Protein AF-A0A2E4J531-F1 (afdb_monomer)

Sequence (100 aa):
MGSAAQVQGVVFNSIKTGIDIEVRKMRMQLRLNQFRSAKRVAPTAKIYETQIRDAMVVRRAVTLGMPVVLLSQDSADSTQENVLTDYRRLASELIRQGAD

Radius of gyration: 16.13 Å; Cα contacts (8 Å, |Δi|>4): 86; chains: 1; bounding box: 40×34×37 Å

Solvent-accessible surface area (backbone atoms only — not comparable to full-atom values): 6188 Å² total; per-residue (Å²): 134,79,82,80,92,62,50,60,59,48,73,53,67,60,45,53,88,94,62,88,51,63,72,59,50,53,54,49,52,54,51,51,52,54,33,40,76,68,66,72,34,35,91,81,41,42,73,52,87,52,54,34,51,54,51,71,62,54,57,52,18,62,76,68,76,42,64,50,78,80,70,55,72,77,64,89,53,90,81,61,90,46,61,66,56,33,53,51,53,38,52,53,52,51,52,58,62,72,75,108

Foldseek 3Di:
DDDDDFAQEDEAEAAEPPDDCVVVQVVRQVVVVVCCVVVRGDVNYYYDPQHQHRDPLVVVCVVVVHDSVVSPPPPVPPPDDDNVVSVVVVVVSVVVSVVD

Nearest PDB structures (foldseek):
  4fsh-assembly1_A  TM=4.261E-01  e=4.785E+00  Helicobacter pylori 26695

Mean predicted aligned error: 5.8 Å

pLDDT: mean 87.85, std 12.73, range [48.81, 97.25]

Structure (mmCIF, N/CA/C/O backbone):
data_AF-A0A2E4J531-F1
#
_entry.id   AF-A0A2E4J531-F1
#
loop_
_atom_site.group_PDB
_atom_site.id
_atom_site.type_symbol
_atom_site.label_atom_id
_atom_site.label_alt_id
_atom_site.label_comp_id
_atom_site.label_asym_id
_atom_site.label_entity_id
_atom_site.label_seq_id
_atom_site.pdbx_PDB_ins_code
_atom_site.Cartn_x
_atom_site.Cartn_y
_atom_site.Cartn_z
_atom_site.occupancy
_atom_site.B_iso_or_equiv
_atom_site.auth_seq_id
_atom_site.auth_comp_id
_atom_site.auth_asym_id
_atom_site.auth_atom_id
_atom_site.pdbx_PDB_model_num
ATOM 1 N N . MET A 1 1 ? -17.225 -17.443 13.478 1.00 60.09 1 MET A N 1
ATOM 2 C CA . MET A 1 1 ? -17.190 -16.385 12.444 1.00 60.09 1 MET A CA 1
ATOM 3 C C . MET A 1 1 ? -16.079 -15.413 12.813 1.00 60.09 1 MET A C 1
ATOM 5 O O . MET A 1 1 ? -15.927 -15.156 14.000 1.00 60.09 1 MET A O 1
ATOM 9 N N . GLY A 1 2 ? -15.257 -14.982 11.850 1.00 77.31 2 GLY A N 1
ATOM 10 C CA . GLY A 1 2 ? -14.089 -14.123 12.096 1.00 77.31 2 GLY A CA 1
ATOM 11 C C . GLY A 1 2 ? -14.449 -12.660 12.373 1.00 77.31 2 GLY A C 1
ATOM 12 O O . GLY A 1 2 ? -15.623 -12.290 12.352 1.00 77.31 2 GLY A O 1
ATOM 13 N N . SER A 1 3 ? -13.434 -11.834 12.630 1.00 77.69 3 SER A N 1
ATOM 14 C CA . SER A 1 3 ? -13.595 -10.387 12.782 1.00 77.69 3 SER A CA 1
ATOM 15 C C . SER A 1 3 ? -14.230 -9.759 11.535 1.00 77.69 3 SER A C 1
ATOM 17 O O . SER A 1 3 ? -14.040 -10.222 10.408 1.00 77.69 3 SER A O 1
ATOM 19 N N . ALA A 1 4 ? -15.016 -8.699 11.737 1.00 83.06 4 ALA A N 1
ATOM 20 C CA . ALA A 1 4 ? -15.622 -7.970 10.631 1.00 83.06 4 ALA A CA 1
ATOM 21 C C . ALA A 1 4 ? -14.533 -7.328 9.759 1.00 83.06 4 ALA A C 1
ATOM 23 O O . ALA A 1 4 ? -13.579 -6.743 10.277 1.00 83.06 4 ALA A O 1
ATOM 24 N N . ALA A 1 5 ? -14.694 -7.403 8.438 1.00 87.62 5 ALA A N 1
ATOM 25 C CA . ALA A 1 5 ? -13.797 -6.727 7.512 1.00 87.62 5 ALA A CA 1
ATOM 26 C C . ALA A 1 5 ? -13.857 -5.207 7.737 1.00 87.62 5 ALA A C 1
ATOM 28 O O . ALA A 1 5 ? -14.932 -4.605 7.741 1.00 87.62 5 ALA A O 1
ATOM 29 N N . GLN A 1 6 ? -12.692 -4.588 7.920 1.00 90.56 6 GLN A N 1
ATOM 30 C CA . GLN A 1 6 ? -12.551 -3.150 8.136 1.00 90.56 6 GLN A CA 1
ATOM 31 C C . GLN A 1 6 ? -11.502 -2.572 7.190 1.00 90.56 6 GLN A C 1
ATOM 33 O O . GLN A 1 6 ? -10.535 -3.236 6.820 1.00 90.56 6 GLN A O 1
ATOM 38 N N . VAL A 1 7 ? -11.680 -1.305 6.819 1.00 92.88 7 VAL A N 1
ATOM 39 C CA . VAL A 1 7 ? -10.681 -0.559 6.049 1.00 92.88 7 VAL A CA 1
ATOM 40 C C . VAL A 1 7 ? -9.495 -0.241 6.957 1.00 92.88 7 VAL A C 1
ATOM 42 O O . VAL A 1 7 ? -9.655 0.468 7.949 1.00 92.88 7 VAL A O 1
ATOM 45 N N . GLN A 1 8 ? -8.317 -0.750 6.592 1.00 93.62 8 GLN A N 1
ATOM 46 C CA . GLN A 1 8 ? -7.084 -0.655 7.386 1.00 93.62 8 GLN A CA 1
ATOM 47 C C . GLN A 1 8 ? -6.174 0.511 6.995 1.00 93.62 8 GLN A C 1
ATOM 49 O O . GLN A 1 8 ? -5.208 0.807 7.693 1.00 93.62 8 GLN A O 1
ATOM 54 N N . GLY A 1 9 ? -6.433 1.186 5.878 1.00 94.12 9 GLY A N 1
ATOM 55 C CA . GLY A 1 9 ? -5.579 2.292 5.474 1.00 94.12 9 GLY A CA 1
ATOM 56 C C . GLY A 1 9 ? -5.635 2.637 4.001 1.00 94.12 9 GLY A C 1
ATOM 57 O O . GLY A 1 9 ? -6.504 2.169 3.266 1.00 94.12 9 GLY A O 1
ATOM 58 N N . VAL A 1 10 ? -4.689 3.478 3.591 1.00 95.38 10 VAL A N 1
ATOM 59 C CA . VAL A 1 10 ? -4.566 4.000 2.226 1.00 95.38 10 VAL A CA 1
ATOM 60 C C . VAL A 1 10 ? -3.136 3.816 1.735 1.00 95.38 10 VAL A C 1
ATOM 62 O O . VAL A 1 10 ? -2.195 4.252 2.395 1.00 95.38 10 VAL A O 1
ATOM 65 N N . VAL A 1 11 ? -2.989 3.214 0.555 1.00 96.00 11 VAL A N 1
ATOM 66 C CA . VAL A 1 11 ? -1.710 3.057 -0.151 1.00 96.00 11 VAL A CA 1
ATOM 67 C C . VAL A 1 11 ? -1.673 4.027 -1.325 1.00 96.00 11 VAL A C 1
ATOM 69 O O . VAL A 1 11 ? -2.600 4.070 -2.136 1.00 96.00 11 VAL A O 1
ATOM 72 N N . PHE A 1 12 ? -0.590 4.791 -1.443 1.00 95.69 12 PHE A N 1
ATOM 73 C CA . PHE A 1 12 ? -0.356 5.646 -2.603 1.00 95.69 12 PHE A CA 1
ATOM 74 C C . PHE A 1 12 ? 0.297 4.832 -3.719 1.00 95.69 12 PHE A C 1
ATOM 76 O O . PHE A 1 12 ? 1.436 4.387 -3.597 1.00 95.69 12 PHE A O 1
ATOM 83 N N . ASN A 1 13 ? -0.453 4.631 -4.802 1.00 94.69 13 ASN A N 1
ATOM 84 C CA . ASN A 1 13 ? -0.057 3.793 -5.926 1.00 94.69 13 ASN A CA 1
ATOM 85 C C . ASN A 1 13 ? 0.225 4.614 -7.191 1.00 94.69 13 ASN A C 1
ATOM 87 O O . ASN A 1 13 ? -0.420 5.637 -7.425 1.00 94.69 13 ASN A O 1
ATOM 91 N N . SER A 1 14 ? 1.125 4.107 -8.037 1.00 94.31 14 SER A N 1
ATOM 92 C CA . SER A 1 14 ? 1.474 4.671 -9.344 1.00 94.31 14 SER A CA 1
ATOM 93 C C . SER A 1 14 ? 1.966 6.123 -9.267 1.00 94.31 14 SER A C 1
ATOM 95 O O . SER A 1 14 ? 1.543 6.987 -10.044 1.00 94.31 14 SER A O 1
ATOM 97 N N . ILE A 1 15 ? 2.864 6.405 -8.325 1.00 94.94 15 ILE A N 1
ATOM 98 C CA . ILE A 1 15 ? 3.448 7.739 -8.167 1.00 94.94 15 ILE A CA 1
ATOM 99 C C . ILE A 1 15 ? 4.593 7.914 -9.166 1.00 94.94 15 ILE A C 1
ATOM 101 O O . ILE A 1 15 ? 5.561 7.156 -9.162 1.00 94.94 15 ILE A O 1
ATOM 105 N N . LYS A 1 16 ? 4.472 8.907 -10.051 1.00 92.94 16 LYS A N 1
ATOM 106 C CA . LYS A 1 16 ? 5.546 9.274 -10.982 1.00 92.94 16 LYS A CA 1
ATOM 107 C C . LYS A 1 16 ? 6.677 9.971 -10.227 1.00 92.94 16 LYS A C 1
ATOM 109 O O . LYS A 1 16 ? 6.419 10.800 -9.356 1.00 92.94 16 LYS A O 1
ATOM 114 N N . THR A 1 17 ? 7.916 9.675 -10.603 1.00 88.31 17 THR A N 1
ATOM 115 C CA . THR A 1 17 ? 9.111 10.315 -10.039 1.00 88.31 17 THR A CA 1
ATOM 116 C C . THR A 1 17 ? 9.047 11.836 -10.191 1.00 88.31 17 THR A C 1
ATOM 118 O O . THR A 1 17 ? 8.648 12.340 -11.240 1.00 88.31 17 THR A O 1
ATOM 121 N N . GLY A 1 18 ? 9.438 12.565 -9.143 1.00 88.81 18 GLY A N 1
ATOM 122 C CA . GLY A 1 18 ? 9.471 14.032 -9.141 1.00 88.81 18 GLY A CA 1
ATOM 123 C C . GLY A 1 18 ? 8.111 14.712 -8.959 1.00 88.81 18 GLY A C 1
ATOM 124 O O . GLY A 1 18 ? 8.048 15.937 -8.975 1.00 88.81 18 GLY A O 1
ATOM 125 N N . ILE A 1 19 ? 7.023 13.955 -8.775 1.00 93.62 19 ILE A N 1
ATOM 126 C CA . ILE A 1 19 ? 5.719 14.527 -8.430 1.00 93.62 19 ILE A CA 1
ATOM 127 C C . ILE A 1 19 ? 5.610 14.691 -6.918 1.00 93.62 19 ILE A C 1
ATOM 129 O O . ILE A 1 19 ? 5.644 13.712 -6.174 1.00 93.62 19 ILE A O 1
ATOM 133 N N . ASP A 1 20 ? 5.383 15.928 -6.484 1.00 92.69 20 ASP A N 1
ATOM 134 C CA . ASP A 1 20 ? 4.981 16.212 -5.114 1.00 92.69 20 ASP A CA 1
ATOM 135 C C . ASP A 1 20 ? 3.534 15.744 -4.869 1.00 92.69 20 ASP A C 1
ATOM 137 O O . ASP A 1 20 ? 2.593 16.072 -5.604 1.00 92.69 20 ASP A O 1
ATOM 141 N N . ILE A 1 21 ? 3.362 14.940 -3.820 1.00 93.00 21 ILE A N 1
ATOM 142 C CA . ILE A 1 21 ? 2.073 14.405 -3.389 1.00 93.00 21 ILE A CA 1
ATOM 143 C C . ILE A 1 21 ? 1.692 14.819 -1.965 1.00 93.00 21 ILE A C 1
ATOM 145 O O . ILE A 1 21 ? 0.691 14.312 -1.455 1.00 93.00 21 ILE A O 1
ATOM 149 N N . GLU A 1 22 ? 2.420 15.733 -1.320 1.00 94.00 22 GLU A N 1
ATOM 150 C CA . GLU A 1 22 ? 2.167 16.150 0.065 1.00 94.00 22 GLU A CA 1
ATOM 151 C C . GLU A 1 22 ? 0.735 16.645 0.266 1.00 94.00 22 GLU A C 1
ATOM 153 O O . GLU A 1 22 ? 0.007 16.138 1.122 1.00 94.00 22 GLU A O 1
ATOM 158 N N . VAL A 1 23 ? 0.262 17.543 -0.601 1.00 95.81 23 VAL A N 1
ATOM 159 C CA . VAL A 1 23 ? -1.113 18.066 -0.530 1.00 95.81 23 VAL A CA 1
ATOM 160 C C . VAL A 1 23 ? -2.152 16.944 -0.676 1.00 95.81 23 VAL A C 1
ATOM 162 O O . VAL A 1 23 ? -3.194 16.949 -0.012 1.00 95.81 23 VAL A O 1
ATOM 165 N N . ARG A 1 24 ? -1.879 15.939 -1.520 1.00 93.25 24 ARG A N 1
ATOM 166 C CA . ARG A 1 24 ? -2.769 14.777 -1.700 1.00 93.25 24 ARG A CA 1
ATOM 167 C C . ARG A 1 24 ? -2.763 13.886 -0.457 1.00 93.25 24 ARG A C 1
ATOM 169 O O . ARG A 1 24 ? -3.837 1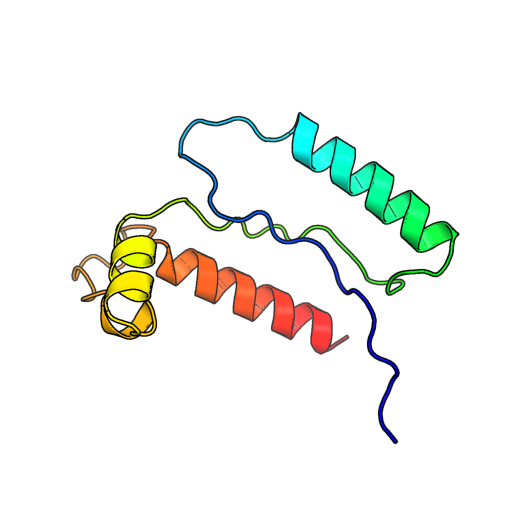3.459 -0.032 1.00 93.25 24 ARG A O 1
ATOM 176 N N . LYS A 1 25 ? -1.595 13.663 0.157 1.00 95.12 25 LYS A N 1
ATOM 177 C CA . LYS A 1 25 ? -1.454 12.947 1.435 1.00 95.12 25 LYS A CA 1
ATOM 178 C C . LYS A 1 25 ? -2.215 13.641 2.555 1.00 95.12 25 LYS A C 1
ATOM 180 O O . LYS A 1 25 ? -3.032 12.996 3.203 1.00 95.12 25 LYS A O 1
ATOM 185 N N . MET A 1 26 ? -2.039 14.951 2.725 1.00 96.81 26 MET A N 1
ATOM 186 C CA . MET A 1 26 ? -2.743 15.731 3.750 1.00 96.81 26 MET A CA 1
ATOM 187 C C . MET A 1 26 ? -4.264 15.651 3.579 1.00 96.81 26 MET A C 1
ATOM 189 O O . MET A 1 26 ? -4.995 15.422 4.544 1.00 96.81 26 MET A O 1
ATOM 193 N N . ARG A 1 27 ? -4.757 15.755 2.336 1.00 96.06 27 ARG A N 1
ATOM 194 C CA . ARG A 1 27 ? -6.189 15.613 2.041 1.00 96.06 27 ARG A CA 1
ATOM 195 C C . ARG A 1 27 ? -6.716 14.230 2.422 1.00 96.06 27 ARG A C 1
ATOM 197 O O . ARG A 1 27 ? -7.812 14.130 2.974 1.00 96.06 27 ARG A O 1
ATOM 204 N N . MET A 1 28 ? -5.961 13.172 2.132 1.00 96.25 28 MET A N 1
ATOM 205 C CA . MET A 1 28 ? -6.335 11.811 2.524 1.00 96.25 28 MET A CA 1
ATOM 206 C C . MET A 1 28 ? -6.263 11.605 4.030 1.00 96.25 28 MET A C 1
ATOM 208 O O . MET A 1 28 ? -7.160 10.977 4.581 1.00 96.25 28 MET A O 1
ATOM 212 N N . GLN A 1 29 ? -5.286 12.202 4.711 1.00 95.88 29 GLN A N 1
ATOM 213 C CA . GLN A 1 29 ? -5.173 12.121 6.163 1.00 95.88 29 GLN A CA 1
ATOM 214 C C . GLN A 1 29 ? -6.390 12.752 6.842 1.00 95.88 29 GLN A C 1
ATOM 216 O O . GLN A 1 29 ? -6.982 12.151 7.737 1.00 95.88 29 GLN A O 1
ATOM 221 N N . LEU A 1 30 ? -6.819 13.928 6.371 1.00 97.25 30 LEU A N 1
ATOM 222 C CA . LEU A 1 30 ? -8.032 14.582 6.858 1.00 97.25 30 LEU A CA 1
ATOM 223 C C . LEU A 1 30 ? -9.264 13.685 6.677 1.00 97.25 30 LEU A C 1
ATOM 225 O O . LEU A 1 30 ? -10.049 13.519 7.610 1.00 97.25 30 LEU A O 1
ATOM 229 N N . ARG A 1 31 ? -9.430 13.078 5.495 1.00 96.19 31 ARG A N 1
ATOM 230 C CA . ARG A 1 31 ? -10.555 12.169 5.221 1.00 96.19 31 ARG A CA 1
ATOM 231 C C . ARG A 1 31 ? -10.506 10.913 6.083 1.00 96.19 31 ARG A C 1
ATOM 233 O O . ARG A 1 31 ? -11.533 10.515 6.623 1.00 96.19 31 ARG A O 1
ATOM 240 N N . LEU A 1 32 ? -9.329 10.326 6.263 1.00 96.12 32 LEU A N 1
ATOM 241 C CA . LEU A 1 32 ? -9.143 9.153 7.108 1.00 96.12 32 LEU A CA 1
ATOM 242 C C . LEU A 1 32 ? -9.516 9.454 8.565 1.00 96.12 32 LEU A C 1
ATOM 244 O O . LEU A 1 32 ? -10.230 8.672 9.186 1.00 96.12 32 LEU A O 1
ATOM 248 N N . ASN A 1 33 ? -9.125 10.624 9.076 1.00 96.19 33 ASN A N 1
ATOM 249 C CA . ASN A 1 33 ? -9.501 11.079 10.414 1.00 96.19 33 ASN A CA 1
ATOM 250 C C . ASN A 1 33 ? -11.023 11.274 10.550 1.00 96.19 33 ASN A C 1
ATOM 252 O O . ASN A 1 33 ? -1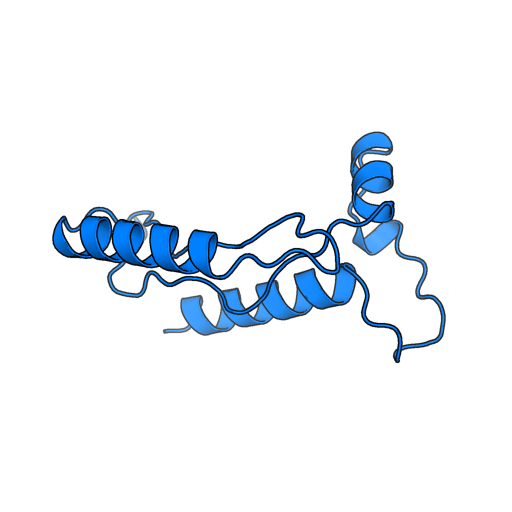1.600 10.834 11.543 1.00 96.19 33 ASN A O 1
ATOM 256 N N . GLN A 1 34 ? -11.684 11.867 9.545 1.00 96.44 34 GLN A N 1
ATOM 257 C CA . GLN A 1 34 ? -13.152 11.998 9.507 1.00 96.44 34 GLN A CA 1
ATOM 258 C C . GLN A 1 34 ? -13.852 10.631 9.513 1.00 96.44 34 GLN A C 1
ATOM 260 O O . GLN A 1 34 ? -14.869 10.446 10.177 1.00 96.44 34 GLN A O 1
ATOM 265 N N . PHE A 1 35 ? -13.319 9.648 8.786 1.00 96.31 35 PHE A N 1
ATOM 266 C CA . PHE A 1 35 ? -13.897 8.308 8.791 1.00 96.31 35 PHE A CA 1
ATOM 267 C C . PHE A 1 35 ? -13.643 7.558 10.097 1.00 96.31 35 PHE A C 1
ATOM 269 O O . PHE A 1 35 ? -14.510 6.799 10.536 1.00 96.31 35 PHE A O 1
ATOM 276 N N . ARG A 1 36 ? -12.487 7.783 10.732 1.00 94.81 36 ARG A N 1
ATOM 277 C CA . ARG A 1 36 ? -12.159 7.196 12.032 1.00 94.81 36 ARG A CA 1
ATOM 278 C C . ARG A 1 36 ? -13.082 7.736 13.123 1.00 94.81 36 ARG A C 1
ATOM 280 O O . ARG A 1 36 ? -13.619 6.944 13.891 1.00 94.81 36 ARG A O 1
ATOM 287 N N . SER A 1 37 ? -13.343 9.047 13.149 1.00 95.38 37 SER A N 1
ATOM 288 C CA . SER A 1 37 ? -14.285 9.643 14.111 1.00 95.38 37 SER A CA 1
ATOM 289 C C . SER A 1 37 ? -15.719 9.144 13.911 1.00 95.38 37 SER A C 1
ATOM 291 O O . SER A 1 37 ? -16.423 8.889 14.884 1.00 95.38 37 SER A O 1
ATOM 293 N N . ALA A 1 38 ? -16.125 8.904 12.660 1.00 95.56 38 ALA A N 1
ATOM 294 C CA . ALA A 1 38 ? -17.412 8.301 12.318 1.00 95.56 38 ALA A CA 1
ATOM 295 C C . ALA A 1 38 ? -17.463 6.767 12.494 1.00 95.56 38 ALA A C 1
ATOM 297 O O . ALA A 1 38 ? -18.472 6.157 12.146 1.00 95.56 38 ALA A O 1
ATOM 298 N N . LYS A 1 39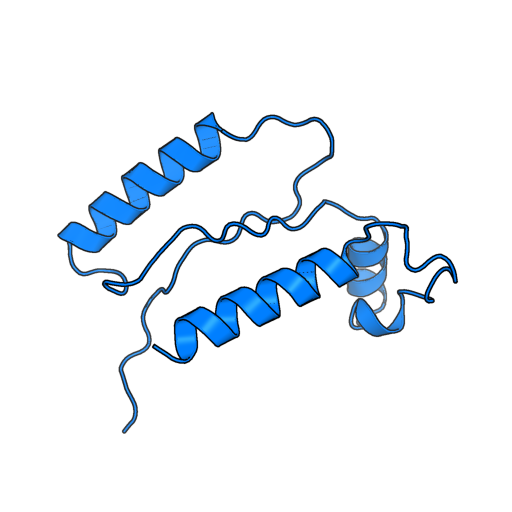 ? -16.390 6.128 12.992 1.00 93.06 39 LYS A N 1
ATOM 299 C CA . LYS A 1 39 ? -16.269 4.666 13.172 1.00 93.06 39 LYS A CA 1
ATOM 300 C C . LYS A 1 39 ? -16.537 3.856 11.891 1.00 93.06 39 LYS A C 1
ATOM 302 O O . LYS A 1 39 ? -17.067 2.750 11.945 1.00 93.06 39 LYS A O 1
ATOM 307 N N . ARG A 1 40 ? -16.175 4.405 10.725 1.00 92.44 40 ARG A N 1
ATOM 308 C CA . ARG A 1 40 ? -16.359 3.764 9.404 1.00 92.44 40 ARG A CA 1
ATOM 309 C C . ARG A 1 40 ? -15.119 3.019 8.898 1.00 92.44 40 ARG A C 1
ATOM 311 O O . ARG A 1 40 ? -15.173 2.401 7.840 1.00 92.44 40 ARG A O 1
ATOM 318 N N . VAL A 1 41 ? -14.006 3.108 9.620 1.00 94.50 41 VAL A N 1
ATOM 319 C CA . VAL A 1 41 ? -12.713 2.474 9.311 1.00 94.50 41 VAL A CA 1
ATOM 320 C C . VAL A 1 41 ? -12.12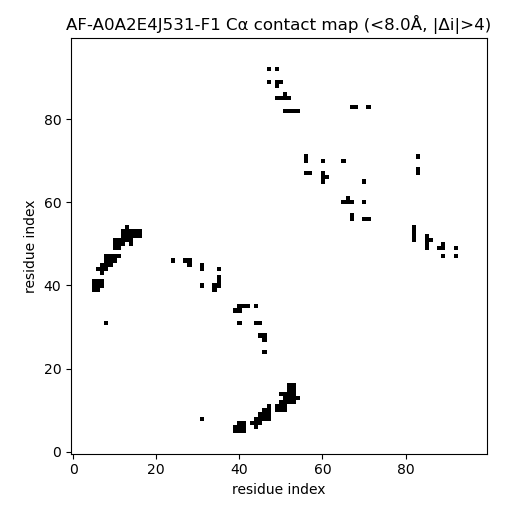5 1.883 10.591 1.00 94.50 41 VAL A C 1
ATOM 322 O O . VAL A 1 41 ? -12.600 2.203 11.684 1.00 94.50 41 VAL A O 1
ATOM 325 N N . ALA A 1 42 ? -11.095 1.046 10.467 1.00 92.94 42 ALA A N 1
ATOM 326 C CA . ALA A 1 42 ? -10.406 0.500 11.628 1.00 92.94 42 ALA A CA 1
ATOM 327 C C . ALA A 1 42 ? -9.820 1.629 12.505 1.00 92.94 42 ALA A C 1
ATOM 329 O O . ALA A 1 42 ? -9.353 2.645 11.974 1.00 92.94 42 ALA A O 1
ATOM 330 N N . PRO A 1 43 ? -9.784 1.475 13.840 1.00 91.44 43 PRO A N 1
ATOM 331 C CA . PRO A 1 43 ? -9.133 2.445 14.724 1.00 91.44 43 PRO A CA 1
ATOM 332 C C . PRO A 1 43 ? -7.651 2.652 14.381 1.00 91.44 43 PRO A C 1
ATOM 334 O O . PRO A 1 43 ? -7.145 3.770 14.455 1.00 91.44 43 PRO A O 1
ATOM 337 N N . THR A 1 44 ? -6.993 1.581 13.935 1.00 92.56 44 THR A N 1
ATOM 338 C CA . THR A 1 44 ? -5.591 1.527 13.502 1.00 92.56 44 THR A CA 1
ATOM 339 C C . THR A 1 44 ? -5.381 2.016 12.068 1.00 92.56 44 THR A C 1
ATOM 341 O O . THR A 1 44 ? -4.250 2.031 11.587 1.00 92.56 44 THR A O 1
ATOM 344 N N . ALA A 1 45 ? -6.442 2.441 11.367 1.00 94.06 45 ALA A N 1
ATOM 345 C CA . ALA A 1 45 ? -6.337 2.768 9.956 1.00 94.06 45 ALA A CA 1
ATOM 346 C C . ALA A 1 45 ? -5.383 3.941 9.713 1.00 94.06 45 ALA A C 1
ATOM 348 O O . ALA A 1 45 ? -5.589 5.019 10.272 1.00 94.06 45 ALA A O 1
ATOM 349 N N . LYS A 1 46 ? -4.379 3.768 8.848 1.00 94.81 46 LYS A N 1
ATOM 350 C CA . LYS A 1 46 ? -3.345 4.783 8.575 1.00 94.81 46 LYS A CA 1
ATOM 351 C C . LYS A 1 46 ? -3.067 4.960 7.084 1.00 94.81 46 LYS A C 1
ATOM 353 O O . LYS A 1 46 ? -3.490 4.164 6.249 1.00 94.81 46 LYS A O 1
ATOM 358 N N . ILE A 1 47 ? -2.365 6.031 6.739 1.00 95.62 47 ILE A N 1
ATOM 359 C CA . ILE A 1 47 ? -1.700 6.111 5.440 1.00 95.62 47 ILE A CA 1
ATOM 360 C C . ILE A 1 47 ? -0.409 5.305 5.559 1.00 95.62 47 ILE A C 1
ATOM 362 O O . ILE A 1 47 ? 0.360 5.545 6.487 1.00 95.62 47 ILE A O 1
ATOM 366 N N . TYR A 1 48 ? -0.196 4.358 4.648 1.00 95.69 48 TYR A N 1
ATOM 367 C CA . TYR A 1 48 ? 1.047 3.593 4.606 1.00 95.69 48 TYR A CA 1
ATOM 368 C C . TYR A 1 48 ? 2.200 4.488 4.144 1.00 95.69 48 TYR A C 1
ATOM 370 O O . TYR A 1 48 ? 2.030 5.337 3.260 1.00 95.69 48 TYR A O 1
ATOM 378 N N . GLU A 1 49 ? 3.365 4.315 4.760 1.00 93.25 49 GLU A N 1
ATOM 379 C CA . GLU A 1 49 ? 4.569 5.081 4.424 1.00 93.25 49 GLU A CA 1
ATOM 380 C C . GLU A 1 49 ? 5.084 4.692 3.040 1.00 93.25 49 GLU A C 1
ATOM 382 O O . GLU A 1 49 ? 5.514 5.550 2.255 1.00 93.25 49 GLU A O 1
ATOM 387 N N . THR A 1 50 ? 4.979 3.398 2.726 1.00 94.50 50 THR A N 1
ATOM 388 C CA . THR A 1 50 ? 5.406 2.854 1.446 1.00 94.50 50 THR A CA 1
ATOM 389 C C . THR A 1 50 ? 4.533 3.379 0.309 1.00 94.50 50 THR A C 1
ATOM 391 O O . THR A 1 50 ? 3.308 3.241 0.301 1.00 94.50 50 THR A O 1
ATOM 394 N N . GLN A 1 51 ? 5.187 3.952 -0.698 1.00 93.44 51 GLN A N 1
ATOM 395 C CA . GLN A 1 51 ? 4.564 4.395 -1.941 1.00 93.44 51 GLN A CA 1
ATOM 396 C C . GLN A 1 51 ? 4.994 3.468 -3.070 1.00 93.44 51 GLN A C 1
ATOM 398 O O . GLN A 1 51 ? 6.161 3.094 -3.148 1.00 93.44 51 GLN A O 1
ATOM 403 N N . ILE A 1 52 ? 4.064 3.131 -3.962 1.00 94.75 52 ILE A N 1
ATOM 404 C CA . ILE A 1 52 ? 4.371 2.334 -5.150 1.00 94.75 52 ILE A CA 1
ATOM 405 C C . ILE A 1 52 ? 4.622 3.280 -6.323 1.00 94.75 52 ILE A C 1
ATOM 407 O O . ILE A 1 52 ? 3.733 4.052 -6.709 1.00 94.75 52 ILE A O 1
ATOM 411 N N . ARG A 1 53 ? 5.825 3.223 -6.902 1.00 93.62 53 ARG A N 1
ATOM 412 C CA . ARG A 1 53 ? 6.188 4.040 -8.068 1.00 93.62 53 ARG A CA 1
ATOM 413 C C . ARG A 1 53 ? 5.479 3.576 -9.347 1.00 93.62 53 ARG A C 1
ATOM 415 O O . ARG A 1 53 ? 5.190 2.392 -9.515 1.00 93.62 53 ARG A O 1
ATOM 422 N N . ASP A 1 54 ? 5.205 4.500 -10.269 1.00 93.56 54 ASP A N 1
ATOM 423 C CA . ASP A 1 54 ? 4.788 4.142 -11.635 1.00 93.56 54 ASP A CA 1
ATOM 424 C C . ASP A 1 54 ? 5.946 3.420 -12.336 1.00 93.56 54 ASP A C 1
ATOM 426 O O . ASP A 1 54 ? 7.082 3.896 -12.333 1.00 93.56 54 ASP A O 1
ATOM 430 N N . ALA A 1 55 ? 5.673 2.251 -12.915 1.00 91.06 55 ALA A N 1
ATOM 431 C CA . ALA A 1 55 ? 6.702 1.428 -13.536 1.00 91.06 55 ALA A CA 1
ATOM 432 C C . ALA A 1 55 ? 6.174 0.707 -14.780 1.00 91.06 55 ALA A C 1
ATOM 434 O O . ALA A 1 55 ? 5.131 0.049 -14.757 1.00 91.06 55 ALA A O 1
ATOM 435 N N . MET A 1 56 ? 6.947 0.766 -15.868 1.00 89.50 56 MET A N 1
ATOM 436 C CA . MET A 1 56 ? 6.605 0.116 -17.141 1.00 89.50 56 MET A CA 1
ATOM 437 C C . MET A 1 56 ? 6.444 -1.402 -17.006 1.00 89.50 56 MET A C 1
ATOM 439 O O . MET A 1 56 ? 5.606 -1.994 -17.686 1.00 89.50 56 MET A O 1
ATOM 443 N N . VAL A 1 57 ? 7.200 -2.033 -16.101 1.00 89.44 57 VAL A N 1
ATOM 444 C CA . VAL A 1 57 ? 7.091 -3.474 -15.832 1.00 89.44 57 VAL A CA 1
ATOM 445 C C . VAL A 1 57 ? 5.701 -3.863 -15.321 1.00 89.44 57 VAL A C 1
ATOM 447 O O . VAL A 1 57 ? 5.204 -4.915 -15.705 1.00 89.44 57 VAL A O 1
ATOM 450 N N . VAL A 1 58 ? 5.020 -2.999 -14.554 1.00 92.44 58 VAL A N 1
ATOM 451 C CA . VAL A 1 58 ? 3.651 -3.262 -14.071 1.00 92.44 58 VAL A CA 1
ATOM 452 C C . VAL A 1 58 ? 2.664 -3.267 -15.236 1.00 92.44 58 VAL A C 1
ATOM 454 O O . VAL A 1 58 ? 1.817 -4.149 -15.324 1.00 92.44 58 VAL A O 1
ATOM 457 N N . ARG A 1 59 ? 2.809 -2.336 -16.187 1.00 91.56 59 ARG A N 1
ATOM 458 C CA . ARG A 1 59 ? 1.968 -2.296 -17.397 1.00 91.56 59 ARG A CA 1
ATOM 459 C C . ARG A 1 59 ? 2.154 -3.559 -18.236 1.00 91.56 59 ARG A C 1
ATOM 461 O O . ARG A 1 59 ? 1.171 -4.183 -18.619 1.00 91.56 59 ARG A O 1
ATOM 468 N N . ARG A 1 60 ? 3.408 -3.974 -18.452 1.00 90.62 60 ARG A N 1
ATOM 469 C CA . ARG A 1 60 ? 3.740 -5.222 -19.164 1.00 90.62 60 ARG A CA 1
ATOM 470 C C . ARG A 1 60 ? 3.171 -6.454 -18.452 1.00 90.62 60 ARG A C 1
ATOM 472 O O . ARG A 1 60 ? 2.635 -7.332 -19.117 1.00 90.62 60 ARG A O 1
ATOM 479 N N . ALA A 1 61 ? 3.247 -6.489 -17.123 1.00 91.62 61 ALA A N 1
ATOM 480 C CA . ALA A 1 61 ? 2.689 -7.552 -16.289 1.00 91.62 61 ALA A CA 1
ATOM 481 C C . ALA A 1 61 ? 1.185 -7.721 -16.469 1.00 91.62 61 ALA A C 1
ATOM 483 O O . ALA A 1 61 ? 0.718 -8.832 -16.720 1.00 91.62 61 ALA A O 1
ATOM 484 N N . VAL A 1 62 ? 0.448 -6.610 -16.449 1.00 92.94 62 VAL A N 1
ATOM 485 C CA . VAL A 1 62 ? -0.997 -6.609 -16.698 1.00 92.94 62 VAL A CA 1
ATOM 486 C C . VAL A 1 62 ? -1.315 -7.114 -18.107 1.00 92.94 62 VAL A C 1
ATOM 488 O O . VAL A 1 62 ? -2.173 -7.979 -18.249 1.00 92.94 62 VAL A O 1
ATOM 491 N N . THR A 1 63 ? -0.608 -6.640 -19.140 1.00 95.00 63 THR A N 1
ATOM 492 C CA . THR A 1 63 ? -0.833 -7.085 -20.529 1.00 95.00 63 THR A CA 1
ATOM 493 C C . THR A 1 63 ? -0.589 -8.582 -20.718 1.00 95.00 63 THR A C 1
ATOM 495 O O . THR A 1 63 ? -1.316 -9.228 -21.465 1.00 95.00 63 THR A O 1
ATOM 498 N N . LEU A 1 64 ? 0.425 -9.138 -20.054 1.00 94.56 64 LEU A N 1
ATOM 499 C CA . LEU A 1 64 ? 0.781 -10.555 -20.163 1.00 94.56 64 LEU A CA 1
ATOM 500 C C . LEU A 1 64 ? -0.040 -11.462 -19.235 1.00 94.56 64 LEU A C 1
ATOM 502 O O . LEU A 1 64 ? 0.102 -12.679 -19.306 1.00 94.56 64 LEU A O 1
ATOM 506 N N . GLY A 1 65 ? -0.868 -10.900 -18.348 1.00 94.94 65 GLY A N 1
ATOM 507 C CA . GLY A 1 65 ? -1.580 -11.674 -17.329 1.00 94.94 65 GLY A CA 1
ATOM 508 C C . GLY A 1 65 ? -0.642 -12.339 -16.315 1.00 94.94 65 GLY A C 1
ATOM 509 O O . GLY A 1 65 ? -0.985 -13.372 -15.745 1.00 94.94 65 GLY A O 1
ATOM 510 N N . MET A 1 66 ? 0.550 -11.772 -16.098 1.00 92.81 66 MET A N 1
ATOM 511 C CA . MET A 1 66 ? 1.578 -12.342 -15.225 1.00 92.81 66 MET A CA 1
ATOM 512 C C . MET A 1 66 ? 1.807 -11.471 -13.984 1.00 92.81 66 MET A C 1
ATOM 514 O O . MET A 1 66 ? 1.815 -10.245 -14.089 1.00 92.81 66 MET A O 1
ATOM 518 N N . PRO A 1 67 ? 2.065 -12.065 -12.805 1.00 90.81 67 PRO A N 1
ATOM 519 C CA . PRO A 1 67 ? 2.543 -11.324 -11.645 1.00 90.81 67 PRO A CA 1
ATOM 520 C C . PRO A 1 67 ? 3.848 -10.574 -11.940 1.00 90.81 67 PRO A C 1
ATOM 522 O O . PRO A 1 67 ? 4.766 -11.114 -12.556 1.00 90.81 67 PRO A O 1
ATOM 525 N N . VAL A 1 68 ? 3.968 -9.348 -11.422 1.00 89.31 68 VAL A N 1
ATOM 526 C CA . VAL A 1 68 ? 5.147 -8.480 -11.620 1.00 89.31 68 VAL A CA 1
ATOM 527 C C . VAL A 1 68 ? 6.448 -9.169 -11.193 1.00 89.31 68 VAL A C 1
ATOM 529 O O . VAL A 1 68 ? 7.477 -9.003 -11.847 1.00 89.31 68 VAL A O 1
ATOM 532 N N . VAL A 1 69 ? 6.396 -9.991 -10.139 1.00 88.12 69 VAL A N 1
ATOM 533 C CA . VAL A 1 69 ? 7.545 -10.763 -9.638 1.00 88.12 69 VAL A CA 1
ATOM 534 C C . VAL A 1 69 ? 8.119 -11.744 -10.664 1.00 88.12 69 VAL A C 1
ATOM 536 O O . VAL A 1 69 ? 9.307 -12.018 -10.616 1.00 88.12 69 VAL A O 1
ATOM 539 N N . LEU A 1 70 ? 7.320 -12.229 -11.621 1.00 86.06 70 LEU A N 1
ATOM 540 C CA . LEU A 1 70 ? 7.777 -13.179 -12.644 1.00 86.06 70 LEU A CA 1
ATOM 541 C C . LEU A 1 70 ? 8.385 -12.499 -13.879 1.00 86.06 70 LEU A C 1
ATOM 543 O O . LEU A 1 70 ? 9.038 -13.154 -14.684 1.00 86.06 70 LEU A O 1
ATOM 547 N N . LEU A 1 71 ? 8.147 -11.198 -14.055 1.00 80.62 71 LEU A N 1
ATOM 548 C CA . LEU A 1 71 ? 8.659 -10.410 -15.186 1.00 80.62 71 LEU A CA 1
ATOM 549 C C . LEU A 1 71 ? 9.822 -9.504 -14.812 1.00 80.62 71 LEU A C 1
ATOM 551 O O . LEU A 1 71 ? 10.549 -9.025 -15.682 1.00 80.62 71 LEU A O 1
ATOM 555 N N . SER A 1 72 ? 9.965 -9.243 -13.518 1.00 66.75 72 SER A N 1
ATOM 556 C CA . SER A 1 72 ? 11.119 -8.563 -12.965 1.00 66.75 72 SER A CA 1
ATOM 557 C C . SER A 1 72 ? 12.272 -9.559 -13.010 1.00 66.75 72 SER A C 1
ATOM 559 O O . SER A 1 72 ? 12.510 -10.270 -12.042 1.00 66.75 72 SER A O 1
ATOM 561 N N . GLN A 1 73 ? 12.947 -9.677 -14.156 1.00 63.12 73 GLN A N 1
ATOM 562 C CA . GLN A 1 73 ? 14.283 -10.261 -14.153 1.00 63.12 73 GLN A CA 1
ATOM 563 C C . GLN A 1 73 ? 15.093 -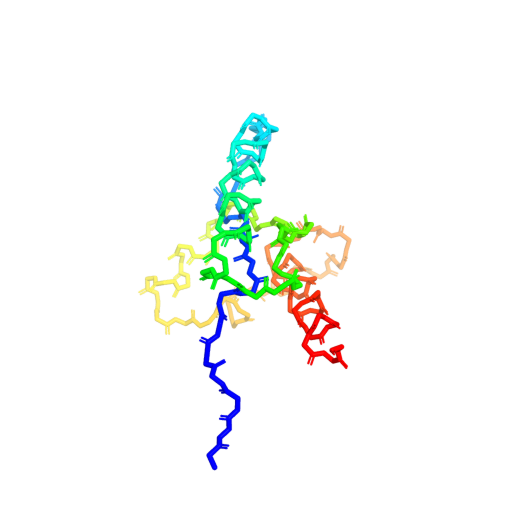9.403 -13.191 1.00 63.12 73 GLN A C 1
ATOM 565 O O . GLN A 1 73 ? 15.168 -8.187 -13.391 1.00 63.12 73 GLN A O 1
ATOM 570 N N . ASP A 1 74 ? 15.592 -10.020 -12.119 1.00 51.97 74 ASP A N 1
ATOM 571 C CA . ASP A 1 74 ? 16.548 -9.409 -11.208 1.00 51.97 74 ASP A CA 1
ATOM 572 C C . ASP A 1 74 ? 17.677 -8.857 -12.079 1.00 51.97 74 ASP A C 1
ATOM 574 O O . ASP A 1 74 ? 18.559 -9.579 -12.539 1.00 51.97 74 ASP A O 1
ATOM 578 N N . SER A 1 75 ? 17.605 -7.563 -12.392 1.00 51.16 75 SER A N 1
ATOM 579 C CA . SER A 1 75 ? 18.773 -6.837 -12.856 1.00 51.16 75 SER A CA 1
ATOM 580 C C . SER A 1 75 ? 19.744 -7.010 -11.702 1.00 51.16 75 SER A C 1
ATOM 582 O O . SER A 1 75 ? 19.408 -6.628 -10.584 1.00 51.16 75 SER A O 1
ATOM 584 N N . ALA A 1 76 ? 20.855 -7.706 -11.945 1.00 49.38 76 ALA A N 1
ATOM 585 C CA . ALA A 1 76 ? 21.742 -8.276 -10.926 1.00 49.38 76 ALA A CA 1
ATOM 586 C C . ALA A 1 76 ? 22.326 -7.252 -9.924 1.00 49.38 76 ALA A C 1
ATOM 588 O O . ALA A 1 76 ? 23.029 -7.628 -8.991 1.00 49.38 76 ALA A O 1
ATOM 589 N N . ASP A 1 77 ? 21.991 -5.974 -10.082 1.00 51.12 77 ASP A N 1
ATOM 590 C CA . ASP A 1 77 ? 22.227 -4.901 -9.136 1.00 51.12 77 ASP A CA 1
ATOM 591 C C . ASP A 1 77 ? 21.088 -4.811 -8.112 1.00 51.12 77 ASP A C 1
ATOM 593 O O . ASP A 1 77 ? 20.129 -4.045 -8.248 1.00 51.12 77 ASP A O 1
ATOM 597 N N . SER A 1 78 ? 21.250 -5.534 -7.004 1.00 52.62 78 SER A N 1
ATOM 598 C CA . SER A 1 78 ? 20.441 -5.407 -5.780 1.00 52.62 78 SER A CA 1
ATOM 599 C C . SER A 1 78 ? 20.433 -3.994 -5.164 1.00 52.62 78 SER A C 1
ATOM 601 O O . SER A 1 78 ? 19.756 -3.753 -4.167 1.00 52.62 78 SER A O 1
ATOM 603 N N . THR A 1 79 ? 21.205 -3.065 -5.727 1.00 53.59 79 THR A N 1
ATOM 604 C CA . THR A 1 79 ? 21.294 -1.645 -5.371 1.00 53.59 79 THR A CA 1
ATOM 605 C C . THR A 1 79 ? 20.306 -0.756 -6.127 1.00 53.59 79 THR A C 1
ATOM 607 O O . THR A 1 79 ? 20.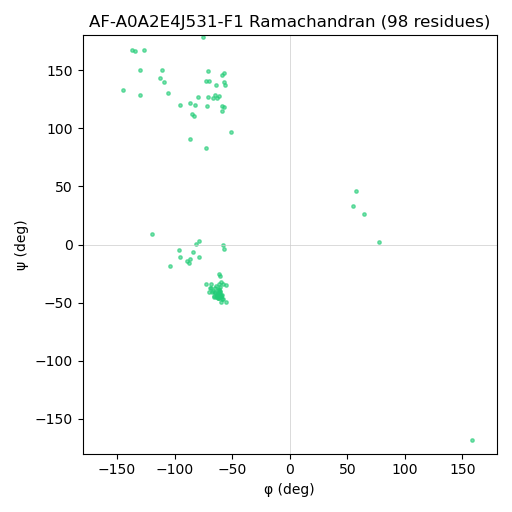090 0.379 -5.704 1.00 53.59 79 THR A O 1
ATOM 610 N N . GLN A 1 80 ? 19.675 -1.227 -7.209 1.00 60.69 80 GLN A N 1
ATOM 611 C CA . GLN A 1 80 ? 18.655 -0.440 -7.902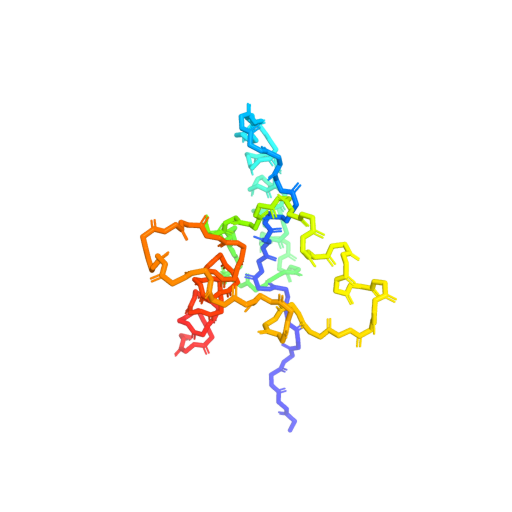 1.00 60.69 80 GLN A CA 1
ATOM 612 C C . GLN A 1 80 ? 17.292 -0.589 -7.221 1.00 60.69 80 GLN A C 1
ATOM 614 O O . GLN A 1 80 ? 16.646 -1.636 -7.287 1.00 60.69 80 GLN A O 1
ATOM 619 N N . GLU A 1 81 ? 16.819 0.488 -6.587 1.00 65.94 81 GLU A N 1
ATOM 620 C CA . GLU A 1 81 ? 15.445 0.546 -6.094 1.00 65.94 81 GLU A CA 1
ATOM 621 C C . GLU A 1 81 ? 14.450 0.361 -7.249 1.00 65.94 81 GLU A C 1
ATOM 623 O O . GLU A 1 81 ? 14.386 1.167 -8.183 1.00 65.94 81 GLU A O 1
ATOM 628 N N . ASN A 1 82 ? 13.632 -0.686 -7.164 1.00 83.50 82 ASN A N 1
ATOM 629 C CA . ASN A 1 82 ? 12.662 -1.046 -8.190 1.00 83.50 82 ASN A CA 1
ATOM 630 C C . ASN A 1 82 ? 11.251 -1.204 -7.598 1.00 83.50 82 ASN A C 1
ATOM 632 O O . ASN A 1 82 ? 11.060 -1.304 -6.386 1.00 83.50 82 ASN A O 1
ATOM 636 N N . VAL A 1 83 ? 10.235 -1.267 -8.458 1.00 90.38 83 VAL A N 1
ATOM 637 C CA . VAL A 1 83 ? 8.837 -1.398 -8.007 1.00 90.38 83 VAL A CA 1
ATOM 638 C C . VAL A 1 83 ? 8.584 -2.692 -7.215 1.00 90.38 83 VAL A C 1
ATOM 640 O O . VAL A 1 83 ? 7.694 -2.743 -6.370 1.00 90.38 83 VAL A O 1
ATOM 643 N N . LEU A 1 84 ? 9.388 -3.740 -7.437 1.00 90.19 84 LEU A N 1
ATOM 644 C CA . LEU A 1 84 ? 9.300 -4.990 -6.683 1.00 90.19 84 LEU A CA 1
ATOM 645 C C . LEU A 1 84 ? 9.701 -4.780 -5.215 1.00 90.19 84 LEU A C 1
ATOM 647 O O . LEU A 1 84 ? 9.051 -5.316 -4.318 1.00 90.19 84 LEU A O 1
ATOM 651 N N . THR A 1 85 ? 10.735 -3.970 -4.961 1.00 91.12 85 THR A N 1
ATOM 652 C CA . THR A 1 85 ? 11.125 -3.575 -3.602 1.00 91.12 85 THR A CA 1
ATOM 653 C C . THR A 1 85 ? 10.046 -2.740 -2.917 1.00 91.12 85 THR A C 1
ATOM 655 O O . THR A 1 85 ? 9.787 -2.978 -1.738 1.00 91.12 85 THR A O 1
ATOM 658 N N . ASP A 1 86 ? 9.345 -1.861 -3.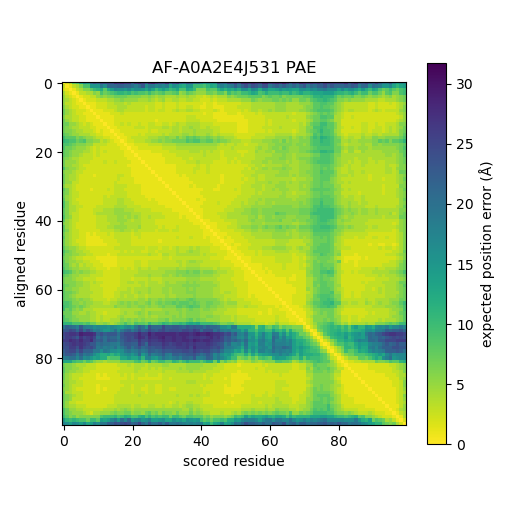644 1.00 93.06 86 ASP A N 1
ATOM 659 C CA . ASP A 1 86 ? 8.208 -1.107 -3.097 1.00 93.06 86 ASP A CA 1
ATOM 660 C C . ASP A 1 86 ? 7.077 -2.062 -2.662 1.00 93.06 86 ASP A C 1
ATOM 662 O O . ASP A 1 86 ? 6.580 -1.969 -1.541 1.00 93.06 86 ASP A O 1
ATOM 666 N N . TYR A 1 87 ? 6.714 -3.046 -3.498 1.00 94.38 87 TYR A N 1
ATOM 667 C CA . TYR A 1 87 ? 5.708 -4.053 -3.131 1.00 94.38 87 TYR A CA 1
ATOM 668 C C . TYR A 1 87 ? 6.130 -4.906 -1.928 1.00 94.38 87 TYR A C 1
ATOM 670 O O . TYR A 1 87 ? 5.300 -5.194 -1.067 1.00 94.38 87 TYR A O 1
ATOM 678 N N . ARG A 1 88 ? 7.411 -5.290 -1.833 1.00 93.44 88 ARG A N 1
ATOM 679 C CA . ARG A 1 88 ? 7.942 -6.037 -0.678 1.00 93.44 88 ARG A CA 1
ATOM 680 C C . ARG A 1 88 ? 7.905 -5.201 0.604 1.00 93.44 88 ARG A C 1
ATOM 682 O O . ARG A 1 88 ? 7.458 -5.707 1.629 1.00 93.44 88 ARG A O 1
ATOM 689 N N . ARG A 1 89 ? 8.325 -3.930 0.555 1.00 94.88 89 ARG A N 1
ATOM 690 C CA . ARG A 1 89 ? 8.254 -3.001 1.700 1.00 94.88 89 ARG A CA 1
ATOM 691 C C . ARG A 1 89 ? 6.807 -2.826 2.169 1.00 94.88 89 ARG A C 1
ATOM 693 O O . ARG A 1 89 ? 6.542 -2.968 3.360 1.00 94.88 89 ARG A O 1
ATOM 700 N N . LEU A 1 90 ? 5.872 -2.639 1.235 1.00 95.44 90 LEU A N 1
ATOM 701 C CA . LEU A 1 90 ? 4.449 -2.517 1.547 1.00 95.44 90 LEU A CA 1
ATOM 702 C C . LEU A 1 90 ? 3.896 -3.800 2.177 1.00 95.44 90 LEU A C 1
ATOM 704 O O . LEU A 1 90 ? 3.171 -3.730 3.163 1.00 95.44 90 LEU A O 1
ATOM 708 N N . ALA A 1 91 ? 4.246 -4.971 1.640 1.00 94.81 91 ALA A N 1
ATOM 709 C CA . ALA A 1 91 ? 3.821 -6.248 2.207 1.00 94.81 91 ALA A CA 1
ATOM 710 C C . ALA A 1 91 ? 4.306 -6.412 3.658 1.00 94.81 91 ALA A C 1
ATOM 712 O O . ALA A 1 91 ? 3.518 -6.782 4.526 1.00 94.81 91 ALA A O 1
ATOM 713 N N . SER A 1 92 ? 5.564 -6.066 3.944 1.00 95.25 92 SER A N 1
ATOM 714 C CA . SER A 1 92 ? 6.101 -6.060 5.310 1.00 95.25 92 SER A CA 1
ATOM 715 C C . SER A 1 92 ? 5.362 -5.079 6.225 1.00 95.25 92 SER A C 1
ATOM 717 O O . SER A 1 92 ? 5.086 -5.401 7.380 1.00 95.25 92 SER A O 1
ATOM 719 N N . GLU A 1 93 ? 5.010 -3.895 5.718 1.00 94.56 93 GLU A N 1
ATOM 720 C CA . GLU A 1 93 ? 4.253 -2.884 6.465 1.00 94.56 93 GLU A CA 1
ATOM 721 C C . GLU A 1 93 ? 2.831 -3.366 6.804 1.00 94.56 93 GLU A C 1
ATOM 723 O O . GLU A 1 93 ? 2.370 -3.188 7.934 1.00 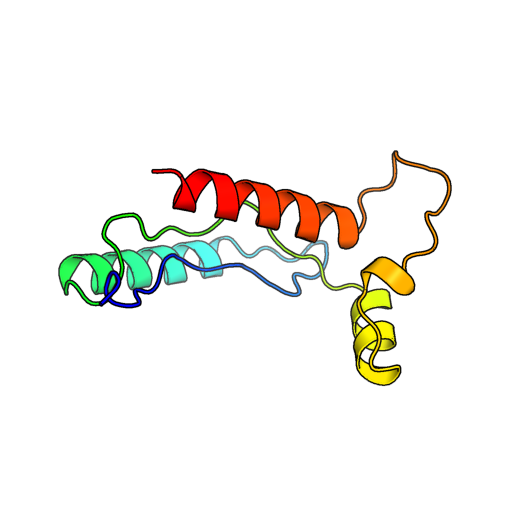94.56 93 GLU A O 1
ATOM 728 N N . LEU A 1 94 ? 2.166 -4.033 5.855 1.00 93.88 94 LEU A N 1
ATOM 729 C CA . LEU A 1 94 ? 0.846 -4.641 6.035 1.00 93.88 94 LEU A CA 1
ATOM 730 C C . LEU A 1 94 ? 0.872 -5.770 7.068 1.00 93.88 94 LEU A C 1
ATOM 732 O O . LEU A 1 94 ? 0.008 -5.818 7.939 1.00 93.88 94 LEU A O 1
ATOM 736 N N . ILE A 1 95 ? 1.867 -6.660 6.990 1.00 94.00 95 ILE A N 1
ATOM 737 C CA . ILE A 1 95 ? 2.026 -7.768 7.943 1.00 94.00 95 ILE A CA 1
ATOM 738 C C . ILE A 1 95 ? 2.268 -7.224 9.350 1.00 94.00 95 ILE A C 1
ATOM 740 O O . ILE A 1 95 ? 1.640 -7.695 10.292 1.00 94.00 95 ILE A O 1
ATOM 744 N N . ARG A 1 96 ? 3.131 -6.208 9.493 1.00 91.31 96 ARG A N 1
ATOM 745 C CA . ARG A 1 96 ? 3.395 -5.578 10.792 1.00 91.31 96 ARG A CA 1
ATOM 746 C C . ARG A 1 96 ? 2.124 -4.976 11.393 1.00 91.31 96 ARG A C 1
ATOM 748 O O . ARG A 1 96 ? 1.891 -5.173 12.572 1.00 91.31 96 ARG A O 1
ATOM 755 N N . GLN A 1 97 ? 1.300 -4.289 10.599 1.00 87.50 97 GLN A N 1
ATOM 756 C CA . GLN A 1 97 ? 0.032 -3.736 11.091 1.00 87.50 97 GLN A CA 1
ATOM 757 C C . GLN A 1 97 ? -1.003 -4.817 11.428 1.00 87.50 97 GLN A C 1
ATOM 759 O O . GLN A 1 97 ? -1.807 -4.614 12.326 1.00 87.50 97 GLN A O 1
ATOM 764 N N . GLY A 1 98 ? -1.034 -5.928 10.688 1.00 78.12 98 GLY A N 1
ATOM 765 C CA . GLY A 1 98 ? -1.981 -7.020 10.932 1.00 78.12 98 GLY A CA 1
ATOM 766 C C . GLY A 1 98 ? -1.601 -7.948 12.091 1.00 78.12 98 GLY A C 1
ATOM 767 O O . GLY A 1 98 ? -2.412 -8.795 12.455 1.00 78.12 98 GLY A O 1
ATOM 768 N N . ALA A 1 99 ? -0.380 -7.831 12.619 1.00 67.62 99 ALA A N 1
ATOM 769 C CA . ALA A 1 99 ? 0.096 -8.584 13.778 1.00 67.62 99 ALA A CA 1
ATOM 770 C C . ALA A 1 99 ? -0.243 -7.912 15.126 1.00 67.62 99 ALA A C 1
ATOM 772 O O . ALA A 1 99 ? -0.113 -8.570 16.158 1.00 67.62 99 ALA A O 1
ATOM 773 N N . ASP A 1 100 ? -0.679 -6.647 15.092 1.00 48.81 100 ASP A N 1
ATOM 774 C CA . ASP A 1 100 ? -1.204 -5.869 16.224 1.00 48.81 100 ASP A CA 1
ATOM 775 C C . ASP A 1 100 ? -2.744 -5.944 16.283 1.00 48.81 100 ASP A C 1
ATOM 777 O O . ASP A 1 100 ? -3.296 -5.971 17.408 1.00 48.81 100 ASP A O 1
#

Secondary structure (DSSP, 8-state):
--PPP---EEEEEEEPTT---HHHHHHHHHHHHHHHHTT-S-TT-EEEEEEEEP-HHHHHHHHHT--HHHH----S-TTS--HHHHHHHHHHHHHHHHT-